Protein AF-A0A0G1CP07-F1 (afdb_monomer)

Organism: NCBI:txid1618446

Foldseek 3Di:
DDACVNDPVSLVVLLVVLLQLQLQLQLQLLVLLVVQFWCQCVVLVSNDSPSVSWFDPVQSVCCVVVVGGHTDHGDTDLVRGPHSVVSVVVSNVRSLVRLVVVLVVVLVVLVVCVVVPPPDPVNCNPVSPPSSVRSNPDPDPPPPDPVVVCVVDPPDPVVVCVVVVNDDDDD

Nearest PDB structures (foldseek):
  2vye-assembly1_A  TM=2.972E-01  e=8.851E+00  Geobacillus kaustophilus HTA426

Radius of gyration: 20.32 Å; Cα contacts (8 Å, |Δi|>4): 171; chains: 1; bounding box: 46×46×55 Å

Secondary structure (DSSP, 8-state):
---GGGSHHHHHHHHHHHHHHHHHHHHHHHHHHHHTT--HHHHTT-SS--GGGTB-HHHHHHHHHHS---B-PPP--GGGSSSHHHHHHHHHHHHHHHHHHHHHHHHHHHHHHGGG--S--HHHHH-HHHHHHHHHH--------HHHHHHHS-SSHHHHHHHTTSS----

Mean predicted aligned error: 12.29 Å

Structure (mmCIF, N/CA/C/O backbone):
data_AF-A0A0G1CP07-F1
#
_entry.id   AF-A0A0G1CP07-F1
#
loop_
_atom_site.group_PDB
_atom_site.id
_atom_site.type_symbol
_atom_site.label_atom_id
_atom_site.label_alt_id
_atom_site.label_comp_id
_atom_site.label_asym_id
_atom_site.label_entity_id
_atom_site.label_seq_id
_atom_site.pdbx_PDB_ins_code
_atom_site.Cartn_x
_atom_site.Cartn_y
_atom_site.Cartn_z
_atom_site.occupancy
_atom_site.B_iso_or_equiv
_atom_site.auth_seq_id
_atom_site.auth_comp_id
_atom_site.auth_asym_id
_atom_site.auth_atom_id
_atom_site.pdbx_PDB_model_num
ATOM 1 N N . MET A 1 1 ? 24.143 5.396 -20.474 1.00 48.06 1 MET A N 1
ATOM 2 C CA . MET A 1 1 ? 23.453 4.609 -19.434 1.00 48.06 1 MET A CA 1
ATOM 3 C C . MET A 1 1 ? 22.025 4.428 -19.915 1.00 48.06 1 MET A C 1
ATOM 5 O O . MET A 1 1 ? 21.414 5.425 -20.282 1.00 48.06 1 MET A O 1
ATOM 9 N N . GLU A 1 2 ? 21.543 3.194 -20.064 1.00 51.75 2 GLU A N 1
ATOM 10 C CA . GLU A 1 2 ? 20.139 2.966 -20.427 1.00 51.75 2 GLU A CA 1
ATOM 11 C C . GLU A 1 2 ? 19.270 3.301 -19.215 1.00 51.75 2 GLU A C 1
ATOM 13 O O . GLU A 1 2 ? 19.392 2.662 -18.177 1.00 51.75 2 GLU A O 1
ATOM 18 N N . ASN A 1 3 ? 18.422 4.322 -19.327 1.00 56.44 3 ASN A N 1
ATOM 19 C CA . ASN A 1 3 ? 17.444 4.622 -18.287 1.00 56.44 3 ASN A CA 1
ATOM 20 C C . ASN A 1 3 ? 16.297 3.609 -18.389 1.00 56.44 3 ASN A C 1
ATOM 22 O O . ASN A 1 3 ? 15.869 3.268 -19.493 1.00 56.44 3 ASN A O 1
ATOM 26 N N . ILE A 1 4 ? 15.750 3.184 -17.248 1.00 57.94 4 ILE A N 1
ATOM 27 C CA . ILE A 1 4 ? 14.625 2.230 -17.137 1.00 57.94 4 ILE A CA 1
ATOM 28 C C . ILE A 1 4 ? 13.434 2.648 -18.029 1.00 57.94 4 ILE A C 1
ATOM 30 O O . ILE A 1 4 ? 12.723 1.803 -18.567 1.00 57.94 4 ILE A O 1
ATOM 34 N N . LEU A 1 5 ? 13.275 3.958 -18.245 1.00 60.31 5 LEU A N 1
ATOM 35 C CA . LEU A 1 5 ? 12.215 4.585 -19.040 1.00 60.31 5 LEU A CA 1
ATOM 36 C C . LEU A 1 5 ? 12.432 4.527 -20.563 1.00 60.31 5 LEU A C 1
ATOM 38 O O . LEU A 1 5 ? 11.486 4.701 -21.321 1.00 60.31 5 LEU A O 1
ATOM 42 N N . ASN A 1 6 ? 13.657 4.274 -21.030 1.00 66.12 6 ASN A N 1
ATOM 43 C CA . ASN A 1 6 ? 13.992 4.318 -22.459 1.00 66.12 6 ASN A CA 1
ATOM 44 C C . ASN A 1 6 ? 13.805 2.967 -23.162 1.00 66.12 6 ASN A C 1
ATOM 46 O O . ASN A 1 6 ? 13.854 2.900 -24.388 1.00 66.12 6 ASN A O 1
ATOM 50 N N . SER A 1 7 ? 13.596 1.889 -22.398 1.00 73.88 7 SER A N 1
ATOM 51 C CA . SER A 1 7 ? 13.335 0.557 -22.946 1.00 73.88 7 SER A CA 1
ATOM 52 C C . SER A 1 7 ? 11.908 0.111 -22.591 1.00 73.88 7 SER A C 1
ATOM 54 O O . SER A 1 7 ? 11.579 0.034 -21.403 1.00 73.88 7 SER A O 1
ATOM 56 N N . PRO A 1 8 ? 11.062 -0.236 -23.582 1.00 79.06 8 PRO A N 1
ATOM 57 C CA . PRO A 1 8 ? 9.696 -0.698 -23.323 1.00 79.06 8 PRO A CA 1
ATOM 58 C C . PRO A 1 8 ? 9.643 -1.909 -22.384 1.00 79.06 8 PRO A C 1
ATOM 60 O O . PRO A 1 8 ? 8.758 -2.016 -21.542 1.00 79.06 8 PRO A O 1
ATOM 63 N N . VAL A 1 9 ? 10.632 -2.802 -22.487 1.00 78.06 9 VAL A N 1
ATOM 64 C CA . VAL A 1 9 ? 10.727 -4.003 -21.651 1.00 78.06 9 VAL A CA 1
ATOM 65 C C . VAL A 1 9 ? 10.977 -3.642 -20.184 1.00 78.06 9 VAL A C 1
ATOM 67 O O . VAL A 1 9 ? 10.244 -4.115 -19.321 1.00 78.06 9 VAL A O 1
ATOM 70 N N . SER A 1 10 ? 11.954 -2.780 -19.876 1.00 73.06 10 SER A N 1
ATOM 71 C CA . SER A 1 10 ? 12.228 -2.402 -18.477 1.00 73.06 10 SER A CA 1
ATOM 72 C C . SER A 1 10 ? 11.085 -1.594 -17.866 1.00 73.06 10 SER A C 1
ATOM 74 O O . SER A 1 10 ? 10.801 -1.753 -16.680 1.00 73.06 10 SER A O 1
ATOM 76 N N . PHE A 1 11 ? 10.381 -0.790 -18.670 1.00 77.12 11 PHE A N 1
ATOM 77 C CA . PHE A 1 11 ? 9.183 -0.083 -18.223 1.00 77.12 11 PHE A CA 1
ATOM 78 C C . PHE A 1 11 ? 8.060 -1.045 -17.800 1.00 77.12 11 PHE A C 1
ATOM 80 O O . PHE A 1 11 ? 7.456 -0.851 -16.747 1.00 77.12 11 PHE A O 1
ATOM 87 N N . LEU A 1 12 ? 7.819 -2.128 -18.549 1.00 81.75 12 LEU A N 1
ATOM 88 C CA . LEU A 1 12 ? 6.827 -3.142 -18.163 1.00 81.75 12 LEU A CA 1
ATOM 89 C C . LEU A 1 12 ? 7.169 -3.808 -16.825 1.00 81.75 12 LEU A C 1
ATOM 91 O O . LEU A 1 12 ? 6.295 -3.970 -15.974 1.00 81.75 12 LEU A O 1
ATOM 95 N N . PHE A 1 13 ? 8.439 -4.155 -16.613 1.00 78.81 13 PHE A N 1
ATOM 96 C CA . PHE A 1 13 ? 8.889 -4.707 -15.335 1.00 78.81 13 PHE A CA 1
ATOM 97 C C . PHE A 1 13 ? 8.770 -3.696 -14.187 1.00 78.81 13 PHE A C 1
ATOM 99 O O . PHE A 1 13 ? 8.371 -4.075 -13.088 1.00 78.81 13 PHE A O 1
ATOM 106 N N . TYR A 1 14 ? 9.072 -2.418 -14.436 1.00 76.88 14 TYR A N 1
ATOM 107 C CA . TYR A 1 14 ? 8.884 -1.338 -13.467 1.00 76.88 14 TYR A CA 1
ATOM 108 C C . TYR A 1 14 ? 7.414 -1.213 -13.044 1.00 76.88 14 TYR A C 1
ATOM 110 O O . TYR A 1 14 ? 7.112 -1.237 -11.851 1.00 76.88 14 TYR A O 1
ATOM 118 N N . VAL A 1 15 ? 6.492 -1.153 -14.010 1.00 80.88 15 VAL A N 1
ATOM 119 C CA . VAL A 1 15 ? 5.048 -1.075 -13.743 1.00 80.88 15 VAL A CA 1
ATOM 120 C C . VAL A 1 15 ? 4.569 -2.310 -12.981 1.00 80.88 15 VAL A C 1
ATOM 122 O O . VAL A 1 15 ? 3.852 -2.175 -11.991 1.00 80.88 15 VAL A O 1
ATOM 125 N N . ALA A 1 16 ? 4.995 -3.509 -13.386 1.00 84.00 16 ALA A N 1
ATOM 126 C CA . ALA A 1 16 ? 4.641 -4.745 -12.693 1.00 84.00 16 ALA A CA 1
ATOM 127 C C . ALA A 1 16 ? 5.128 -4.749 -11.233 1.00 84.00 16 ALA A C 1
ATOM 129 O O . ALA A 1 16 ? 4.357 -5.074 -10.329 1.00 84.00 16 ALA A O 1
ATOM 130 N N . ALA A 1 17 ? 6.375 -4.337 -10.986 1.00 82.44 17 ALA A N 1
ATOM 131 C CA . ALA A 1 17 ? 6.929 -4.230 -9.639 1.00 82.44 17 ALA A CA 1
ATOM 132 C C . ALA A 1 17 ? 6.160 -3.211 -8.784 1.00 82.44 17 ALA A C 1
ATOM 134 O O . ALA A 1 17 ? 5.859 -3.481 -7.621 1.00 82.44 17 ALA A O 1
ATOM 135 N N . LEU A 1 18 ? 5.792 -2.069 -9.367 1.00 81.38 18 LEU A N 1
ATOM 136 C CA . LEU A 1 18 ? 5.039 -1.021 -8.685 1.00 81.38 18 LEU A CA 1
ATOM 137 C C . LEU A 1 18 ? 3.617 -1.477 -8.327 1.00 81.38 18 LEU A C 1
ATOM 139 O O . LEU A 1 18 ? 3.168 -1.242 -7.207 1.00 81.38 18 LEU A O 1
ATOM 143 N N . ILE A 1 19 ? 2.932 -2.193 -9.223 1.00 85.56 19 ILE A N 1
ATOM 144 C CA . ILE A 1 19 ? 1.613 -2.783 -8.942 1.00 85.56 19 ILE A CA 1
ATOM 145 C C . ILE A 1 19 ? 1.696 -3.751 -7.757 1.00 85.56 19 ILE A C 1
ATOM 147 O O . ILE A 1 19 ? 0.857 -3.692 -6.856 1.00 85.56 19 ILE A O 1
ATOM 151 N N . VAL A 1 20 ? 2.709 -4.620 -7.730 1.00 88.12 20 VAL A N 1
ATOM 152 C CA . VAL A 1 20 ? 2.920 -5.566 -6.623 1.00 88.12 20 VAL A CA 1
ATOM 153 C C . VAL A 1 20 ? 3.203 -4.824 -5.316 1.00 88.12 20 VAL A C 1
ATOM 155 O O . VAL A 1 20 ? 2.591 -5.143 -4.297 1.00 88.12 20 VAL A O 1
ATOM 158 N N . ALA A 1 21 ? 4.069 -3.808 -5.345 1.00 85.31 21 ALA A N 1
ATOM 159 C CA . ALA A 1 21 ? 4.400 -3.006 -4.171 1.00 85.31 21 ALA A CA 1
ATOM 160 C C . ALA A 1 21 ? 3.166 -2.289 -3.596 1.00 85.31 21 ALA A C 1
ATOM 162 O O . ALA A 1 21 ? 2.895 -2.416 -2.406 1.00 85.31 21 ALA A O 1
ATOM 163 N N . ILE A 1 22 ? 2.366 -1.610 -4.430 1.00 85.44 22 ILE A N 1
ATOM 164 C CA . ILE A 1 22 ? 1.125 -0.948 -3.986 1.00 85.44 22 ILE A CA 1
ATOM 165 C C . ILE A 1 22 ? 0.137 -1.966 -3.412 1.00 85.44 22 ILE A C 1
ATOM 167 O O . ILE A 1 22 ? -0.457 -1.732 -2.363 1.00 85.44 22 ILE A O 1
ATOM 171 N N . THR A 1 23 ? -0.023 -3.111 -4.078 1.00 90.38 23 THR A N 1
ATOM 172 C CA . THR A 1 23 ? -0.950 -4.163 -3.641 1.00 90.38 23 THR A CA 1
ATOM 173 C C . THR A 1 23 ? -0.598 -4.665 -2.249 1.00 90.38 23 THR A C 1
ATOM 175 O O . THR A 1 23 ? -1.473 -4.759 -1.395 1.00 90.38 23 THR A O 1
ATOM 178 N N . ILE A 1 24 ? 0.680 -4.964 -2.006 1.00 91.31 24 ILE A N 1
ATOM 179 C CA . ILE A 1 24 ? 1.150 -5.439 -0.703 1.00 91.31 24 ILE A CA 1
ATOM 180 C C . ILE A 1 24 ? 1.036 -4.329 0.348 1.00 91.31 24 ILE A C 1
ATOM 182 O O . ILE A 1 24 ? 0.573 -4.603 1.451 1.00 91.31 24 ILE A O 1
ATOM 186 N N . HIS A 1 25 ? 1.375 -3.085 0.004 1.00 90.44 25 HIS A N 1
ATOM 187 C CA . HIS A 1 25 ? 1.268 -1.930 0.898 1.00 90.44 25 HIS A CA 1
ATOM 188 C C . HIS A 1 25 ? -0.160 -1.724 1.424 1.00 90.44 25 HIS A C 1
ATOM 190 O O . HIS A 1 25 ? -0.391 -1.716 2.635 1.00 90.44 25 HIS A O 1
ATOM 196 N N . GLU A 1 26 ? -1.132 -1.609 0.517 1.00 90.12 26 GLU A N 1
ATOM 197 C CA . GLU A 1 26 ? -2.538 -1.396 0.873 1.00 90.12 26 GLU A CA 1
ATOM 198 C C . GLU A 1 26 ? -3.138 -2.637 1.544 1.00 90.12 26 GLU A C 1
ATOM 200 O O . GLU A 1 26 ? -3.860 -2.526 2.538 1.00 90.12 26 GLU A O 1
ATOM 205 N N . PHE A 1 27 ? -2.781 -3.841 1.082 1.00 94.06 27 PHE A N 1
ATOM 206 C CA . PHE A 1 27 ? -3.170 -5.077 1.757 1.00 94.06 27 PHE A CA 1
ATOM 207 C C . PHE A 1 27 ? -2.681 -5.108 3.209 1.00 94.06 27 PHE A C 1
ATOM 209 O O . PHE A 1 27 ? -3.435 -5.511 4.091 1.00 94.06 27 PHE A O 1
ATOM 216 N N . SER A 1 28 ? -1.456 -4.659 3.490 1.00 94.19 28 SER A N 1
ATOM 217 C CA . SER A 1 28 ? -0.922 -4.623 4.852 1.00 94.19 28 SER A CA 1
ATOM 218 C C . SER A 1 28 ? -1.656 -3.629 5.748 1.00 94.19 28 SER A C 1
ATOM 220 O O . SER A 1 28 ? -1.932 -3.965 6.898 1.00 94.19 28 SER A O 1
ATOM 222 N N . HIS A 1 29 ? -2.068 -2.467 5.231 1.00 92.38 29 HIS A N 1
ATOM 223 C CA . HIS A 1 29 ? -2.972 -1.571 5.961 1.00 92.38 29 HIS A CA 1
ATOM 224 C C . HIS A 1 29 ? -4.308 -2.251 6.293 1.00 92.38 29 HIS A C 1
ATOM 226 O O . HIS A 1 29 ? -4.732 -2.236 7.451 1.00 92.38 29 HIS A O 1
ATOM 232 N N . ALA A 1 30 ? -4.943 -2.890 5.303 1.00 93.38 30 ALA A N 1
ATOM 233 C CA . ALA A 1 30 ? -6.208 -3.603 5.487 1.00 93.38 30 ALA A CA 1
ATOM 234 C C . ALA A 1 30 ? -6.088 -4.754 6.489 1.00 93.38 30 ALA A C 1
ATOM 236 O O . ALA A 1 30 ? -6.934 -4.895 7.368 1.00 93.38 30 ALA A O 1
ATOM 237 N N . TRP A 1 31 ? -5.026 -5.550 6.377 1.00 95.69 31 TRP A N 1
ATOM 238 C CA . TRP A 1 31 ? -4.756 -6.675 7.260 1.00 95.69 31 TRP A CA 1
ATOM 239 C C . TRP A 1 31 ? -4.506 -6.225 8.697 1.00 95.69 31 TRP A C 1
ATOM 241 O O . TRP A 1 31 ? -5.066 -6.805 9.623 1.00 95.69 31 TRP A O 1
ATOM 251 N N . SER A 1 32 ? -3.719 -5.165 8.906 1.00 95.25 32 SER A N 1
ATOM 252 C CA . SER A 1 32 ? -3.470 -4.644 10.250 1.00 95.25 32 SER A CA 1
ATOM 253 C C . SER A 1 32 ? -4.721 -4.051 10.892 1.00 95.25 32 SER A C 1
ATOM 255 O O . SER A 1 32 ? -4.969 -4.330 12.061 1.00 95.25 32 SER A O 1
ATOM 257 N N . ALA A 1 33 ? -5.527 -3.282 10.155 1.00 93.31 33 ALA A N 1
ATOM 258 C CA . ALA A 1 33 ? -6.779 -2.729 10.677 1.00 93.31 33 ALA A CA 1
ATOM 259 C C . ALA A 1 33 ? -7.765 -3.838 11.080 1.00 93.31 33 ALA A C 1
ATOM 261 O O . ALA A 1 33 ? -8.302 -3.825 12.189 1.00 93.31 33 ALA A O 1
ATOM 262 N N . ASP A 1 34 ? -7.902 -4.851 10.227 1.00 95.38 34 ASP A N 1
ATOM 263 C CA . ASP A 1 34 ? -8.734 -6.023 10.478 1.00 95.38 34 ASP A CA 1
ATOM 264 C C . ASP A 1 34 ? -8.255 -6.849 11.683 1.00 95.38 34 ASP A C 1
ATOM 266 O O . ASP A 1 34 ? -9.055 -7.256 12.527 1.00 95.38 34 ASP A O 1
ATOM 270 N N . HIS A 1 35 ? -6.941 -7.029 11.827 1.00 95.25 35 HIS A N 1
ATOM 271 C CA . HIS A 1 35 ? -6.352 -7.739 12.963 1.00 95.25 35 HIS A CA 1
ATOM 272 C C . HIS A 1 35 ? -6.463 -6.961 14.286 1.00 95.25 35 HIS A C 1
ATOM 274 O O . HIS A 1 35 ? -6.546 -7.563 15.357 1.00 95.25 35 HIS A O 1
ATOM 280 N N . LEU A 1 36 ? -6.482 -5.626 14.229 1.00 93.25 36 LEU A N 1
ATOM 281 C CA . LEU A 1 36 ? -6.645 -4.748 15.394 1.00 93.25 36 LEU A CA 1
ATOM 282 C C . LEU A 1 36 ? -8.113 -4.563 15.814 1.00 93.25 36 LEU A C 1
ATOM 284 O O . LEU A 1 36 ? -8.374 -3.946 16.850 1.00 93.25 36 LEU A O 1
ATOM 288 N N . GLY A 1 37 ? -9.051 -5.155 15.067 1.00 91.94 37 GLY A N 1
ATOM 289 C CA . GLY A 1 37 ? -10.459 -5.276 15.445 1.00 91.94 37 GLY A CA 1
ATOM 290 C C . GLY A 1 37 ? -11.439 -4.513 14.559 1.00 91.94 37 GLY A C 1
ATOM 291 O O . GLY A 1 37 ? -12.636 -4.591 14.821 1.00 91.94 37 GLY A O 1
ATOM 292 N N . ASP A 1 38 ? -10.979 -3.813 13.518 1.00 93.81 38 ASP A N 1
ATOM 293 C CA . ASP A 1 38 ? -11.870 -3.108 12.598 1.00 93.81 38 ASP A CA 1
ATOM 294 C C . ASP A 1 38 ? -12.242 -3.967 11.375 1.00 93.81 38 ASP A C 1
ATOM 296 O O . ASP A 1 38 ? -11.418 -4.148 10.480 1.00 93.81 38 ASP A O 1
ATOM 300 N N . PRO A 1 39 ? -13.491 -4.456 11.257 1.00 93.69 39 PRO A N 1
ATOM 301 C CA . PRO A 1 39 ? -13.906 -5.276 10.121 1.00 93.69 39 PRO A CA 1
ATOM 302 C C . PRO A 1 39 ? -14.091 -4.474 8.820 1.00 93.69 39 PRO A C 1
ATOM 304 O O . PRO A 1 39 ? -14.333 -5.079 7.772 1.00 93.69 39 PRO A O 1
ATOM 307 N N . THR A 1 40 ? -14.002 -3.137 8.845 1.00 91.88 40 THR A N 1
ATOM 308 C CA . THR A 1 40 ? -14.299 -2.268 7.690 1.00 91.88 40 THR A CA 1
ATOM 309 C C . THR A 1 40 ? -13.532 -2.655 6.416 1.00 91.88 40 THR A C 1
ATOM 311 O O . THR A 1 40 ? -14.186 -2.863 5.388 1.00 91.88 40 THR A O 1
ATOM 314 N N . PRO A 1 41 ? -12.196 -2.852 6.425 1.00 91.88 41 PRO A N 1
ATOM 315 C CA . PRO A 1 41 ? -11.459 -3.240 5.220 1.00 91.88 41 PRO A CA 1
ATOM 316 C C . PRO A 1 41 ? -11.898 -4.597 4.662 1.00 91.88 41 PRO A C 1
ATOM 318 O O . PRO A 1 41 ? -11.953 -4.785 3.443 1.00 91.88 41 PRO A O 1
ATOM 321 N N . ARG A 1 42 ? -12.248 -5.546 5.539 1.00 92.44 42 ARG A N 1
ATOM 322 C CA . ARG A 1 42 ? -12.744 -6.872 5.149 1.00 92.44 42 ARG A CA 1
ATOM 323 C C . ARG A 1 42 ? -14.106 -6.772 4.471 1.00 92.44 42 ARG A C 1
ATOM 325 O O . ARG A 1 42 ? -14.294 -7.358 3.409 1.00 92.44 42 ARG A O 1
ATOM 332 N N . LEU A 1 43 ? -15.023 -5.991 5.043 1.00 92.00 43 LEU A N 1
ATOM 333 C CA . LEU A 1 43 ? -16.355 -5.744 4.479 1.00 92.00 43 LEU A CA 1
ATOM 334 C C . LEU A 1 43 ? -16.288 -5.002 3.136 1.00 92.00 43 LEU A C 1
ATOM 336 O O . LEU A 1 43 ? -17.104 -5.246 2.253 1.00 92.00 43 LEU A O 1
ATOM 340 N N . GLN A 1 44 ? -15.283 -4.145 2.949 1.00 90.88 44 GLN A N 1
ATOM 341 C CA . GLN A 1 44 ? -15.002 -3.476 1.676 1.00 90.88 44 GLN A CA 1
ATOM 342 C C . GLN A 1 44 ? -14.301 -4.378 0.641 1.00 90.88 44 GLN A C 1
ATOM 344 O O . GLN A 1 44 ? -13.973 -3.906 -0.450 1.00 90.88 44 GLN A O 1
ATOM 349 N N . GLY A 1 45 ? -14.024 -5.647 0.968 1.00 91.88 45 GLY A N 1
ATOM 350 C CA . GLY A 1 45 ? -13.323 -6.578 0.083 1.00 91.88 45 GLY A CA 1
ATOM 351 C C . GLY A 1 45 ? -11.847 -6.233 -0.145 1.00 91.88 45 GLY A C 1
ATOM 352 O O . GLY A 1 45 ? -11.270 -6.657 -1.142 1.00 91.88 45 GLY A O 1
ATOM 353 N N . ARG A 1 46 ? -11.223 -5.457 0.755 1.00 90.38 46 ARG A N 1
ATOM 354 C CA . ARG A 1 46 ? -9.811 -5.037 0.652 1.00 90.38 46 ARG A CA 1
ATOM 355 C C . ARG A 1 46 ? -8.826 -6.052 1.223 1.00 90.38 46 ARG A C 1
ATOM 357 O O . ARG A 1 46 ? -7.629 -5.937 0.991 1.00 90.38 46 ARG A O 1
ATOM 364 N N . LEU A 1 47 ? -9.310 -7.080 1.915 1.00 92.62 47 LEU A N 1
ATOM 365 C CA . LEU A 1 47 ? -8.484 -8.171 2.439 1.00 92.62 47 LEU A CA 1
ATOM 366 C C . LEU A 1 47 ? -8.143 -9.201 1.339 1.00 92.62 47 LEU A C 1
ATOM 368 O O . LEU A 1 47 ? -8.491 -10.375 1.424 1.00 92.62 47 LEU A O 1
ATOM 372 N N . THR A 1 48 ? -7.513 -8.748 0.256 1.00 93.31 48 THR A N 1
ATOM 373 C CA . THR A 1 48 ? -7.193 -9.561 -0.927 1.00 93.31 48 THR A CA 1
ATOM 374 C C . THR A 1 48 ? -5.846 -9.159 -1.516 1.00 93.31 48 THR A C 1
ATOM 376 O O . THR A 1 48 ? -5.44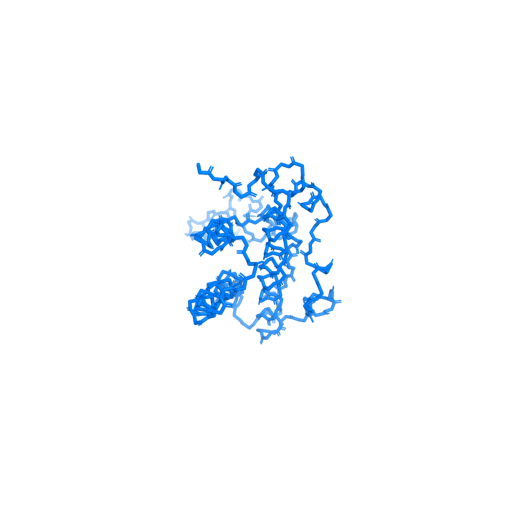2 -8.012 -1.387 1.00 93.31 48 THR A O 1
ATOM 379 N N . LEU A 1 49 ? -5.160 -10.077 -2.196 1.00 91.69 49 LEU A N 1
ATOM 380 C CA . LEU A 1 49 ? -3.953 -9.776 -2.979 1.00 91.69 49 LEU A CA 1
ATOM 381 C C . LEU A 1 49 ? -4.272 -9.499 -4.458 1.00 91.69 49 LEU A C 1
ATOM 383 O O . LEU A 1 49 ? -3.377 -9.482 -5.298 1.00 91.69 49 LEU A O 1
ATOM 387 N N . ASN A 1 50 ? -5.549 -9.293 -4.795 1.00 92.56 50 ASN A N 1
ATOM 388 C CA . ASN A 1 50 ? -5.942 -8.849 -6.126 1.00 92.56 50 ASN A CA 1
ATOM 389 C C . ASN A 1 50 ? -5.552 -7.367 -6.322 1.00 92.56 50 ASN A C 1
ATOM 391 O O . ASN A 1 50 ? -6.157 -6.512 -5.671 1.00 92.56 50 ASN A O 1
ATOM 395 N N . PRO A 1 51 ? -4.619 -7.028 -7.236 1.00 87.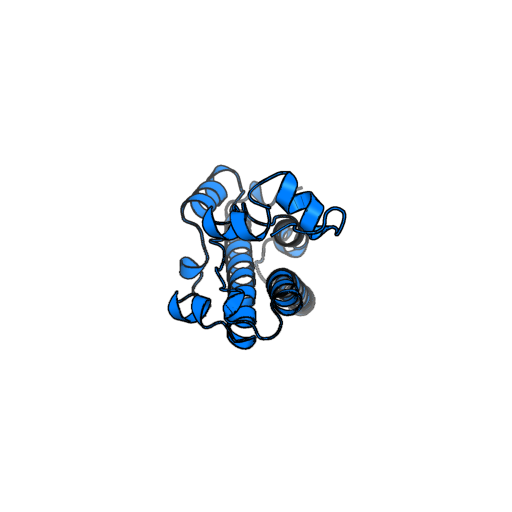06 51 PRO A N 1
ATOM 396 C CA . PRO A 1 51 ? -4.172 -5.649 -7.445 1.00 87.06 51 PRO A CA 1
ATOM 397 C C . PRO A 1 51 ? -5.311 -4.706 -7.841 1.00 87.06 51 PRO A C 1
ATOM 399 O O . PRO A 1 51 ? -5.326 -3.544 -7.444 1.00 87.06 51 PRO A O 1
ATOM 402 N N . LEU A 1 52 ? -6.325 -5.205 -8.553 1.00 89.25 52 LEU A N 1
ATOM 403 C CA . LEU A 1 52 ? -7.479 -4.402 -8.969 1.00 89.25 52 LEU A CA 1
ATOM 404 C C . LEU A 1 52 ? -8.298 -3.874 -7.784 1.00 89.25 52 LEU A C 1
ATOM 406 O O . LEU A 1 52 ? -8.995 -2.872 -7.918 1.00 89.25 52 LEU A O 1
ATOM 410 N N . ALA A 1 53 ? -8.217 -4.528 -6.623 1.00 86.31 53 ALA A N 1
ATOM 411 C CA . ALA A 1 53 ? -8.878 -4.062 -5.411 1.00 86.31 53 ALA A CA 1
ATOM 412 C C . ALA A 1 53 ? -8.138 -2.893 -4.745 1.00 86.31 53 ALA A C 1
ATOM 414 O O . ALA A 1 53 ? -8.730 -2.218 -3.905 1.00 86.31 53 ALA A O 1
ATOM 415 N N . HIS A 1 54 ? -6.875 -2.648 -5.104 1.00 86.25 54 HIS A N 1
ATOM 416 C CA . HIS A 1 54 ? -5.981 -1.690 -4.442 1.00 86.25 54 HIS A CA 1
ATOM 417 C C . HIS A 1 54 ? -5.511 -0.562 -5.346 1.00 86.25 54 HIS A C 1
ATOM 419 O O . HIS A 1 54 ? -5.017 0.439 -4.848 1.00 86.25 54 HIS A O 1
ATOM 425 N N . LEU A 1 55 ? -5.664 -0.687 -6.659 1.00 85.94 55 LEU A N 1
ATOM 426 C CA . LEU A 1 55 ? -5.290 0.359 -7.604 1.00 85.94 55 LEU A CA 1
ATOM 427 C C . LEU A 1 55 ? -6.410 1.394 -7.767 1.00 85.94 55 LEU A C 1
ATOM 429 O O . LEU A 1 55 ? -7.595 1.060 -7.829 1.00 85.94 55 LEU A O 1
ATOM 433 N N . ASP A 1 56 ? -6.027 2.665 -7.863 1.00 85.12 56 ASP A N 1
ATOM 434 C CA . ASP A 1 56 ? -6.922 3.735 -8.302 1.00 85.12 56 ASP A CA 1
ATOM 435 C C . ASP A 1 56 ? -6.896 3.802 -9.842 1.00 85.12 56 ASP A C 1
ATOM 437 O O . ASP A 1 56 ? -5.803 3.898 -10.412 1.00 85.12 56 ASP A O 1
ATOM 441 N N . PRO A 1 57 ? -8.043 3.762 -10.550 1.00 81.44 57 PRO A N 1
ATOM 442 C CA . PRO A 1 57 ? -8.079 3.916 -12.004 1.00 81.44 57 PRO A CA 1
ATOM 443 C C . PRO A 1 57 ? -7.373 5.184 -12.507 1.00 81.44 57 PRO A C 1
ATOM 445 O O . PRO A 1 57 ? -6.655 5.121 -13.502 1.00 81.44 57 PRO A O 1
ATOM 448 N N . LEU A 1 58 ? -7.515 6.317 -11.808 1.00 80.62 58 LEU A N 1
ATOM 449 C CA . LEU A 1 58 ? -6.845 7.568 -12.183 1.00 80.62 58 LEU A CA 1
ATOM 450 C C . LEU A 1 58 ? -5.340 7.491 -11.932 1.00 80.62 58 LEU A C 1
ATOM 452 O O . LEU A 1 58 ? -4.553 7.852 -12.806 1.00 80.62 58 LEU A O 1
ATOM 456 N N . GLY A 1 59 ? -4.942 6.964 -10.772 1.00 77.00 59 GLY A N 1
ATOM 457 C CA . GLY A 1 59 ? -3.534 6.734 -10.446 1.00 77.00 59 GLY A CA 1
ATOM 458 C C . GLY A 1 59 ? -2.866 5.778 -11.439 1.00 77.00 59 GLY A C 1
ATOM 459 O O . GLY A 1 59 ? -1.730 5.994 -11.844 1.00 77.00 59 GLY A O 1
ATOM 460 N N . THR A 1 60 ? -3.597 4.764 -11.901 1.00 81.31 60 THR A N 1
ATOM 461 C CA . THR A 1 60 ? -3.119 3.799 -12.898 1.00 81.31 60 THR A CA 1
ATOM 462 C C . THR A 1 60 ? -2.953 4.449 -14.269 1.00 81.31 60 THR A C 1
ATOM 464 O O . THR A 1 60 ? -1.938 4.232 -14.917 1.00 81.31 60 THR A O 1
ATOM 467 N N . ILE A 1 61 ? -3.896 5.286 -14.714 1.00 84.12 61 ILE A N 1
ATOM 468 C CA . ILE A 1 61 ? -3.763 6.024 -15.983 1.00 84.12 61 ILE A CA 1
ATOM 469 C C . ILE A 1 61 ? -2.546 6.956 -15.939 1.00 84.12 61 ILE A C 1
ATOM 471 O O . ILE A 1 61 ? -1.738 6.974 -16.869 1.00 84.12 61 ILE A O 1
ATOM 475 N N . LEU A 1 62 ? -2.382 7.703 -14.846 1.00 79.12 62 LEU A N 1
ATOM 476 C CA . LEU A 1 62 ? -1.245 8.606 -14.674 1.00 79.12 62 LEU A CA 1
ATOM 477 C C . LEU A 1 62 ? 0.086 7.850 -14.602 1.00 79.12 62 LEU A C 1
ATOM 479 O O . LEU A 1 62 ? 1.091 8.351 -15.107 1.00 79.12 62 LEU A O 1
ATOM 483 N N . LEU A 1 63 ? 0.094 6.616 -14.091 1.00 76.19 63 LEU A N 1
ATOM 484 C CA . LEU A 1 63 ? 1.294 5.785 -14.076 1.00 76.19 63 LEU A CA 1
ATOM 485 C C . LEU A 1 63 ? 1.833 5.550 -15.492 1.00 76.19 63 LEU A C 1
ATOM 487 O O . LEU A 1 63 ? 3.042 5.587 -15.695 1.00 76.19 63 LEU A O 1
ATOM 491 N N . PHE A 1 64 ? 0.955 5.363 -16.478 1.00 77.56 64 PHE A N 1
ATOM 492 C CA . PHE A 1 64 ? 1.364 5.162 -17.870 1.00 77.56 64 PHE A CA 1
ATOM 493 C C . PHE A 1 64 ? 1.704 6.460 -18.606 1.00 77.56 64 PHE A C 1
ATOM 495 O O . PHE A 1 64 ? 2.535 6.440 -19.509 1.00 77.56 64 PHE A O 1
ATOM 502 N N . LEU A 1 65 ? 1.076 7.582 -18.246 1.00 78.94 65 LEU A N 1
ATOM 503 C CA . LEU A 1 65 ? 1.261 8.855 -18.955 1.00 78.94 65 LEU A CA 1
ATOM 504 C C . LEU A 1 65 ? 2.443 9.669 -18.430 1.00 78.94 65 LEU A C 1
ATOM 506 O O . LEU A 1 65 ? 3.194 10.259 -19.202 1.00 78.94 65 LEU A O 1
ATOM 510 N N . VAL A 1 66 ? 2.585 9.731 -17.109 1.00 78.38 66 VAL A N 1
ATOM 511 C CA . VAL A 1 66 ? 3.553 10.596 -16.423 1.00 78.38 66 VAL A CA 1
ATOM 512 C C . VAL A 1 66 ? 4.494 9.811 -15.514 1.00 78.38 66 VAL A C 1
ATOM 514 O O . VAL A 1 66 ? 5.273 10.418 -14.787 1.00 78.38 66 VAL A O 1
ATOM 517 N N . HIS A 1 67 ? 4.463 8.474 -15.578 1.00 70.81 67 HIS A N 1
ATOM 518 C CA . HIS A 1 67 ? 5.310 7.592 -14.767 1.00 70.81 67 HIS A CA 1
ATOM 519 C C . HIS A 1 67 ? 5.064 7.758 -13.257 1.00 70.81 67 HIS A C 1
ATOM 521 O O . HIS A 1 67 ? 5.954 7.527 -12.442 1.00 70.81 67 HIS A O 1
ATOM 527 N N . PHE A 1 68 ? 3.846 8.167 -12.883 1.00 68.81 68 PHE A N 1
ATOM 528 C CA . PHE A 1 68 ? 3.445 8.463 -11.507 1.00 68.81 68 PHE A CA 1
ATOM 529 C C . PHE A 1 68 ? 2.050 7.903 -11.224 1.00 68.81 68 PHE A C 1
ATOM 531 O O . PHE A 1 68 ? 1.102 8.256 -11.917 1.00 68.81 68 PHE A O 1
ATOM 538 N N . GLY A 1 69 ? 1.895 7.083 -10.183 1.00 69.69 69 GLY A N 1
ATOM 539 C CA . GLY A 1 6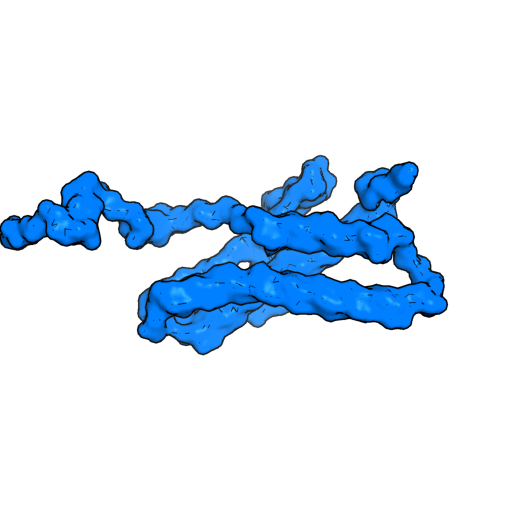9 ? 0.602 6.506 -9.805 1.00 69.69 69 GLY A CA 1
ATOM 540 C C . GLY A 1 69 ? 0.467 6.268 -8.304 1.00 69.69 69 GLY A C 1
ATOM 541 O O . GLY A 1 69 ? 1.457 6.279 -7.575 1.00 69.69 69 GLY A O 1
ATOM 542 N N . TRP A 1 70 ? -0.766 6.058 -7.842 1.00 74.25 70 TRP A N 1
ATOM 543 C CA . TRP A 1 70 ? -1.093 5.789 -6.437 1.00 74.25 70 TRP A CA 1
ATOM 544 C C . TRP A 1 70 ? -2.145 4.682 -6.296 1.00 74.25 70 TRP A C 1
ATOM 546 O O . TRP A 1 70 ? -2.905 4.396 -7.226 1.00 74.25 70 TRP A O 1
ATOM 556 N N . GLY A 1 71 ? -2.176 4.062 -5.116 1.00 80.69 71 GLY A N 1
ATOM 557 C CA . GLY A 1 71 ? -3.202 3.100 -4.720 1.00 80.69 71 GLY A CA 1
ATOM 558 C C . GLY A 1 71 ? -4.468 3.774 -4.191 1.00 80.69 71 GLY A C 1
ATOM 559 O O . GLY A 1 71 ? -4.464 4.935 -3.784 1.00 80.69 71 GLY A O 1
ATOM 560 N N . LYS A 1 72 ? -5.571 3.031 -4.189 1.00 82.69 72 LYS A N 1
ATOM 561 C CA . LYS A 1 72 ? -6.843 3.419 -3.590 1.00 82.69 72 LYS A CA 1
ATOM 562 C C . LYS A 1 72 ? -6.786 3.144 -2.080 1.00 82.69 72 LYS A C 1
ATOM 564 O O . LYS A 1 72 ? -6.918 1.971 -1.711 1.00 82.69 72 LYS A O 1
ATOM 569 N N . PRO A 1 73 ? -6.708 4.183 -1.229 1.00 82.00 73 PRO A N 1
ATOM 570 C CA . PRO A 1 73 ? -6.413 4.028 0.190 1.00 82.00 73 PRO A CA 1
ATOM 571 C C . PRO A 1 73 ? -7.449 3.162 0.905 1.00 82.00 73 PRO A C 1
ATOM 573 O O . PRO A 1 73 ? -8.656 3.212 0.611 1.00 82.00 73 PRO A O 1
ATOM 576 N N . VAL A 1 74 ? -6.969 2.376 1.865 1.00 84.88 74 VAL A N 1
ATOM 577 C CA . VAL A 1 74 ? -7.816 1.595 2.767 1.00 84.88 74 VAL A CA 1
ATOM 578 C C . VAL A 1 74 ? -8.466 2.500 3.809 1.00 84.88 74 VAL A C 1
ATOM 580 O O . VAL A 1 74 ? -7.813 3.313 4.460 1.00 84.88 74 VAL A O 1
ATOM 583 N N . GLN A 1 75 ? -9.774 2.336 3.987 1.00 87.69 75 GLN A N 1
ATOM 584 C CA . GLN A 1 75 ? -10.521 3.009 5.042 1.00 87.69 75 GLN A CA 1
ATOM 585 C C . GLN A 1 75 ? -10.629 2.098 6.261 1.00 87.69 75 GLN A C 1
ATOM 587 O O . GLN A 1 75 ? -10.884 0.903 6.116 1.00 87.69 75 GLN A O 1
ATOM 592 N N . PHE A 1 76 ? -10.480 2.683 7.446 1.00 88.75 76 PHE A N 1
ATOM 593 C CA . PHE A 1 76 ? -10.717 2.012 8.716 1.00 88.75 76 PHE A CA 1
ATOM 594 C C . PHE A 1 76 ? -11.541 2.916 9.638 1.00 88.75 76 PHE A C 1
ATOM 596 O O . PHE A 1 76 ? -11.497 4.144 9.508 1.00 88.75 76 PHE A O 1
ATOM 603 N N . ASP A 1 77 ? -12.286 2.314 10.558 1.00 88.56 77 ASP A N 1
ATOM 604 C CA . ASP A 1 77 ? -13.055 3.014 11.581 1.00 88.56 77 ASP A CA 1
ATOM 605 C C . ASP A 1 77 ? -12.307 2.992 12.930 1.00 88.56 77 ASP A C 1
ATOM 607 O O . ASP A 1 77 ? -12.195 1.936 13.564 1.00 88.56 77 ASP A O 1
ATOM 611 N N . PRO A 1 78 ? -11.813 4.149 13.421 1.00 85.62 78 PRO A N 1
ATOM 612 C CA . PRO A 1 78 ? -11.144 4.234 14.713 1.00 85.62 78 PRO A CA 1
ATOM 613 C C . PRO A 1 78 ? -12.008 3.796 15.902 1.00 85.62 78 PRO A C 1
ATOM 615 O O . PRO A 1 78 ? -11.446 3.443 16.935 1.00 85.62 78 PRO A O 1
ATOM 618 N N . PHE A 1 79 ? -13.342 3.826 15.792 1.00 89.44 79 PHE A N 1
ATOM 619 C CA . PHE A 1 79 ? -14.248 3.425 16.873 1.00 89.44 79 PHE A CA 1
ATOM 620 C C . PHE A 1 79 ? -14.296 1.909 17.090 1.00 89.44 79 PHE A C 1
ATOM 622 O O . PHE A 1 79 ? -14.643 1.472 18.186 1.00 89.44 79 PHE A O 1
ATOM 629 N N . ASN A 1 80 ? -13.905 1.116 16.089 1.00 89.31 80 ASN A N 1
ATOM 630 C CA . ASN A 1 80 ? -13.804 -0.339 16.215 1.00 89.31 80 ASN A CA 1
ATOM 631 C C . ASN A 1 80 ? -12.471 -0.787 16.844 1.00 89.31 80 ASN A C 1
ATOM 633 O O . ASN A 1 80 ? -12.323 -1.945 17.234 1.00 89.31 80 ASN A O 1
ATOM 637 N N . LEU A 1 81 ? -11.491 0.117 16.957 1.00 90.06 81 LEU A N 1
ATOM 638 C CA . LEU A 1 81 ? -10.164 -0.188 17.490 1.00 90.06 81 LEU A CA 1
ATOM 639 C C . LEU A 1 81 ? -10.157 -0.181 19.021 1.00 90.06 81 LEU A C 1
ATOM 641 O O . LEU A 1 81 ? -10.750 0.684 19.667 1.00 90.06 81 LEU A O 1
ATOM 645 N N . ARG A 1 82 ? -9.395 -1.104 19.618 1.00 88.12 82 ARG A N 1
ATOM 646 C CA . ARG A 1 82 ? -9.234 -1.186 21.081 1.00 88.12 82 ARG A CA 1
ATOM 647 C C . ARG A 1 82 ? -8.516 0.034 21.655 1.00 88.12 82 ARG A C 1
ATOM 649 O O . ARG A 1 82 ? -8.906 0.538 22.702 1.00 88.12 82 ARG A O 1
ATOM 656 N N . ASN A 1 83 ? -7.454 0.491 20.990 1.00 91.50 83 ASN A N 1
ATOM 657 C CA . ASN A 1 83 ? -6.664 1.655 21.383 1.00 91.50 83 ASN A CA 1
ATOM 658 C C . ASN A 1 83 ? -6.477 2.593 20.178 1.00 91.50 83 ASN A C 1
ATOM 660 O O . ASN A 1 83 ? -5.409 2.579 19.561 1.00 91.50 83 ASN A O 1
ATOM 664 N N . PRO A 1 84 ? -7.452 3.469 19.865 1.00 88.00 84 PRO A N 1
ATOM 665 C CA . PRO A 1 84 ? -7.517 4.176 18.582 1.00 88.00 84 PRO A CA 1
ATOM 666 C C . PRO A 1 84 ? -6.242 4.933 18.186 1.00 88.00 84 PRO A C 1
ATOM 668 O O . PRO A 1 84 ? -5.863 4.933 17.022 1.00 88.00 84 PRO A O 1
ATOM 671 N N . ARG A 1 85 ? -5.532 5.548 19.143 1.00 85.81 85 ARG A N 1
ATOM 672 C CA . ARG A 1 85 ? -4.284 6.286 18.859 1.00 85.81 85 ARG A CA 1
ATOM 673 C C . ARG A 1 85 ? -3.112 5.372 18.506 1.00 85.81 85 ARG A C 1
ATOM 675 O O . ARG A 1 85 ? -2.388 5.644 17.555 1.00 85.81 85 ARG A O 1
ATOM 682 N N . ARG A 1 86 ? -2.906 4.314 19.296 1.00 90.62 86 ARG A N 1
ATOM 683 C CA . ARG A 1 86 ? -1.814 3.352 19.093 1.00 90.62 86 ARG A CA 1
ATOM 684 C C . ARG A 1 86 ? -2.074 2.524 17.845 1.00 90.62 86 ARG A C 1
ATOM 686 O O . ARG A 1 86 ? -1.182 2.346 17.027 1.00 90.62 86 ARG A O 1
ATOM 693 N N . ASP A 1 87 ? -3.298 2.044 17.712 1.00 90.75 87 ASP A N 1
ATOM 694 C CA . ASP A 1 87 ? -3.682 1.119 16.661 1.00 90.75 87 ASP A CA 1
ATOM 695 C C . ASP A 1 87 ? -3.699 1.838 15.305 1.00 90.75 87 ASP A C 1
ATOM 697 O O . ASP A 1 87 ? -3.152 1.307 14.347 1.00 90.75 87 ASP A O 1
ATOM 701 N N . ALA A 1 88 ? -4.151 3.098 15.232 1.00 87.44 88 ALA A N 1
ATOM 702 C CA . ALA A 1 88 ? -4.007 3.908 14.018 1.00 87.44 88 ALA A CA 1
ATOM 703 C C . ALA A 1 88 ? -2.538 4.119 13.605 1.00 87.44 88 ALA A C 1
ATOM 705 O O . ALA A 1 88 ? -2.231 4.081 12.416 1.00 87.44 88 ALA A O 1
ATOM 706 N N . ALA A 1 89 ? -1.623 4.309 14.565 1.00 87.62 89 ALA A N 1
ATOM 707 C CA . ALA A 1 89 ? -0.192 4.433 14.274 1.00 87.62 89 ALA A CA 1
ATOM 708 C C . ALA A 1 89 ? 0.429 3.107 13.795 1.00 87.62 89 ALA A C 1
ATOM 710 O O . ALA A 1 89 ? 1.296 3.104 12.926 1.00 87.62 89 ALA A O 1
ATOM 711 N N . LEU A 1 90 ? -0.022 1.969 14.333 1.00 89.31 90 LEU A N 1
ATOM 712 C CA . LEU A 1 90 ? 0.395 0.650 13.850 1.00 89.31 90 LEU A CA 1
ATOM 713 C C . LEU A 1 90 ? -0.128 0.385 12.437 1.00 89.31 90 LEU A C 1
ATOM 715 O O . LEU A 1 90 ? 0.630 -0.077 11.587 1.00 89.31 90 LEU A O 1
ATOM 719 N N . ILE A 1 91 ? -1.394 0.725 12.174 1.00 88.69 91 ILE A N 1
ATOM 720 C CA . 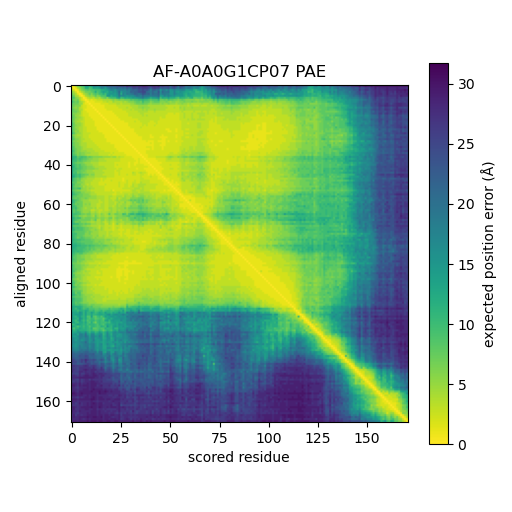ILE A 1 91 ? -2.001 0.611 10.846 1.00 88.69 91 ILE A CA 1
ATOM 721 C C . ILE A 1 91 ? -1.217 1.466 9.857 1.00 88.69 91 ILE A C 1
ATOM 723 O O . ILE A 1 91 ? -0.822 0.940 8.827 1.00 88.69 91 ILE A O 1
ATOM 727 N N . SER A 1 92 ? -0.920 2.734 10.160 1.00 85.75 92 SER A N 1
ATOM 728 C CA . SER A 1 92 ? -0.180 3.608 9.236 1.00 85.75 92 SER A CA 1
ATOM 729 C C . SER A 1 92 ? 1.262 3.157 8.974 1.00 85.75 92 SER A C 1
ATOM 731 O O . SER A 1 92 ? 1.799 3.439 7.906 1.00 85.75 92 SER A O 1
ATOM 733 N N . LEU A 1 93 ? 1.888 2.432 9.906 1.00 88.81 93 LEU A N 1
ATOM 734 C CA . LEU A 1 93 ? 3.227 1.869 9.719 1.00 88.81 93 LEU A CA 1
ATOM 735 C C . LEU A 1 93 ? 3.219 0.547 8.934 1.00 88.81 93 LEU A C 1
ATOM 737 O O . LEU A 1 93 ? 4.235 0.189 8.339 1.00 88.81 93 LEU A O 1
ATOM 741 N N . ALA A 1 94 ? 2.092 -0.171 8.907 1.00 91.12 94 ALA A N 1
ATOM 742 C CA . ALA A 1 94 ? 1.995 -1.503 8.313 1.00 91.12 94 ALA A CA 1
ATOM 743 C C . ALA A 1 94 ? 2.384 -1.534 6.826 1.00 91.12 94 ALA A C 1
ATOM 745 O O . ALA A 1 94 ? 3.193 -2.370 6.428 1.00 91.12 94 ALA A O 1
ATOM 746 N N . GLY A 1 95 ? 1.864 -0.604 6.019 1.00 88.38 95 GLY A N 1
ATOM 747 C CA . GLY A 1 95 ? 2.197 -0.486 4.594 1.00 88.38 95 GLY A CA 1
ATOM 748 C C . GLY A 1 95 ? 3.692 -0.232 4.346 1.00 88.38 95 GLY A C 1
ATOM 749 O O . GLY A 1 95 ? 4.341 -1.032 3.664 1.00 88.38 95 GLY A O 1
ATOM 750 N N . PRO A 1 96 ? 4.291 0.830 4.925 1.00 86.38 96 PRO A N 1
ATOM 751 C CA . PRO A 1 96 ? 5.727 1.090 4.808 1.00 86.38 96 PRO A CA 1
ATOM 752 C C . PRO A 1 96 ? 6.607 -0.076 5.280 1.00 86.38 96 PRO A C 1
ATOM 754 O O . PRO A 1 96 ? 7.581 -0.425 4.609 1.00 86.38 96 PRO A O 1
ATOM 757 N N . ALA A 1 97 ? 6.253 -0.717 6.398 1.00 89.00 97 ALA A N 1
ATOM 758 C CA . ALA A 1 97 ? 6.985 -1.869 6.919 1.00 89.00 97 ALA A CA 1
ATOM 759 C C . ALA A 1 97 ? 6.918 -3.076 5.968 1.00 89.00 97 ALA A C 1
ATOM 761 O O . ALA A 1 97 ? 7.934 -3.735 5.739 1.00 89.00 97 ALA A O 1
ATOM 762 N N . ALA A 1 98 ? 5.753 -3.343 5.373 1.00 89.88 98 ALA A N 1
ATOM 763 C CA . ALA A 1 98 ? 5.580 -4.424 4.408 1.00 89.88 98 ALA A CA 1
ATOM 764 C C . ALA A 1 98 ? 6.386 -4.195 3.128 1.00 89.88 98 ALA A C 1
ATOM 766 O O . ALA A 1 98 ? 7.028 -5.122 2.636 1.00 89.88 98 ALA A O 1
ATOM 767 N N . ASN A 1 99 ? 6.437 -2.956 2.635 1.00 87.50 99 ASN A N 1
ATOM 768 C CA . ASN A 1 99 ? 7.297 -2.615 1.505 1.00 87.50 99 ASN A CA 1
ATOM 769 C C . ASN A 1 99 ? 8.772 -2.827 1.841 1.00 87.50 99 ASN A C 1
ATOM 771 O O . ASN A 1 99 ? 9.495 -3.412 1.037 1.00 87.50 99 ASN A O 1
ATOM 775 N N . LEU A 1 100 ? 9.226 -2.399 3.024 1.00 84.81 100 LEU A N 1
ATOM 776 C CA . LEU A 1 100 ? 10.608 -2.612 3.460 1.00 84.81 100 LEU A CA 1
ATOM 777 C C . LEU A 1 100 ? 10.969 -4.095 3.546 1.00 84.81 100 LEU A C 1
ATOM 779 O O . LEU A 1 100 ? 12.048 -4.496 3.099 1.00 84.81 100 LEU A O 1
ATOM 783 N N . LEU A 1 101 ? 10.054 -4.918 4.054 1.00 88.50 101 LEU A N 1
ATOM 784 C CA . LEU A 1 101 ? 10.227 -6.363 4.070 1.00 88.50 101 LEU A CA 1
ATOM 785 C C . LEU A 1 101 ? 10.289 -6.930 2.646 1.00 88.50 101 LEU A C 1
ATOM 787 O O . LEU A 1 101 ? 11.214 -7.676 2.329 1.00 88.50 101 LEU A O 1
ATOM 791 N N . LEU A 1 102 ? 9.355 -6.537 1.776 1.00 86.19 102 LEU A N 1
ATOM 792 C CA . LEU A 1 102 ? 9.300 -6.968 0.380 1.00 86.19 102 LEU A CA 1
ATOM 793 C C . LEU A 1 102 ? 10.600 -6.638 -0.358 1.00 86.19 102 LEU A C 1
ATOM 795 O O . LEU A 1 102 ? 11.186 -7.507 -0.997 1.00 86.19 102 LEU A O 1
ATOM 799 N N . ALA A 1 103 ? 11.097 -5.410 -0.225 1.00 78.25 103 ALA A N 1
ATOM 800 C CA . ALA A 1 103 ? 12.334 -4.993 -0.869 1.00 78.25 103 ALA A CA 1
ATOM 801 C C . ALA A 1 103 ? 13.553 -5.746 -0.344 1.00 78.25 103 ALA A C 1
ATOM 803 O O . ALA A 1 103 ? 14.417 -6.135 -1.128 1.00 78.25 103 ALA A O 1
ATOM 804 N N . THR A 1 104 ? 13.601 -5.999 0.964 1.00 81.81 104 THR A N 1
ATOM 805 C CA . THR A 1 104 ? 14.665 -6.803 1.573 1.00 81.81 104 THR A CA 1
ATOM 806 C C . THR A 1 104 ? 14.669 -8.218 0.995 1.00 81.81 104 THR A C 1
ATOM 808 O O . THR A 1 104 ? 15.706 -8.697 0.535 1.00 81.81 104 THR A O 1
ATOM 811 N N . VAL A 1 105 ? 13.501 -8.866 0.946 1.00 85.88 105 VAL A N 1
ATOM 812 C CA . VAL A 1 105 ? 13.341 -10.221 0.399 1.00 85.88 105 VAL A CA 1
ATOM 813 C C . VAL A 1 105 ? 13.704 -10.261 -1.086 1.00 85.88 105 VAL A C 1
ATOM 815 O O . VAL A 1 105 ? 14.482 -11.121 -1.501 1.00 85.88 105 VAL A O 1
ATOM 818 N N . CYS A 1 106 ? 13.207 -9.318 -1.887 1.00 82.25 106 CYS A N 1
ATOM 819 C CA . CYS A 1 106 ? 13.514 -9.252 -3.313 1.00 82.25 106 CYS A CA 1
ATOM 820 C C . CYS A 1 106 ? 14.999 -8.973 -3.581 1.00 82.25 106 CYS A C 1
ATOM 822 O O . CYS A 1 106 ? 15.577 -9.603 -4.461 1.00 82.25 106 CYS A O 1
ATOM 824 N N . SER A 1 107 ? 15.638 -8.090 -2.810 1.00 77.38 107 SER A N 1
ATOM 825 C CA . SER A 1 107 ? 17.072 -7.795 -2.933 1.00 77.38 107 SER A CA 1
ATOM 826 C C . SER A 1 107 ? 17.933 -9.028 -2.639 1.00 77.38 107 SER A C 1
ATOM 828 O O . SER A 1 107 ? 18.827 -9.374 -3.417 1.00 77.38 107 SER A O 1
ATOM 830 N N . ILE A 1 108 ? 17.613 -9.764 -1.568 1.00 81.25 108 ILE A N 1
ATOM 831 C CA . ILE A 1 108 ? 18.287 -11.027 -1.236 1.00 81.25 108 ILE A CA 1
ATOM 832 C C . ILE A 1 108 ? 18.069 -12.062 -2.348 1.00 81.25 108 ILE A C 1
ATOM 834 O O . ILE A 1 108 ? 19.033 -12.675 -2.809 1.00 81.25 108 ILE A O 1
ATOM 838 N N . ALA A 1 109 ? 16.829 -12.227 -2.820 1.00 82.62 109 ALA A N 1
ATOM 839 C CA . ALA A 1 109 ? 16.503 -13.161 -3.894 1.00 82.62 109 ALA A CA 1
ATOM 840 C C . ALA A 1 109 ? 17.267 -12.831 -5.185 1.00 82.62 109 ALA A C 1
ATOM 842 O O . ALA A 1 109 ? 17.901 -13.710 -5.765 1.00 82.62 109 ALA A O 1
ATOM 843 N N . LEU A 1 110 ? 17.289 -11.563 -5.605 1.00 76.69 110 LEU A N 1
ATOM 844 C CA . LEU A 1 110 ? 18.036 -11.119 -6.783 1.00 76.69 110 LEU A CA 1
ATOM 845 C C . LEU A 1 110 ? 19.534 -11.382 -6.645 1.00 76.69 110 LEU A C 1
ATOM 847 O O . LEU A 1 110 ? 20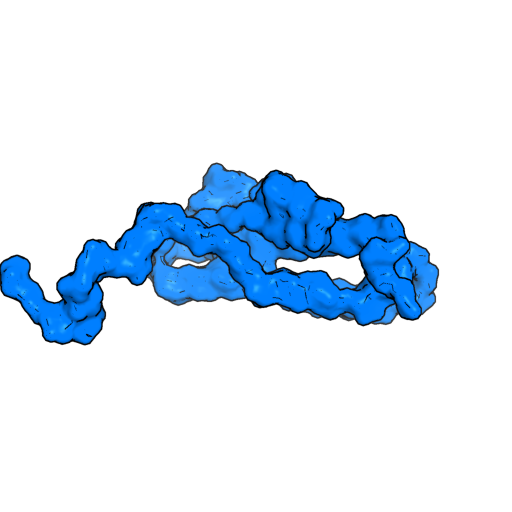.164 -11.814 -7.608 1.00 76.69 110 LEU A O 1
ATOM 851 N N . ARG A 1 111 ? 20.108 -11.178 -5.455 1.00 77.38 111 ARG A N 1
ATOM 852 C CA . ARG A 1 111 ? 21.526 -11.453 -5.205 1.00 77.38 111 ARG A CA 1
ATOM 853 C C . ARG A 1 111 ? 21.852 -12.941 -5.328 1.00 77.38 111 ARG A C 1
ATOM 855 O O . ARG A 1 111 ? 22.846 -13.280 -5.968 1.00 77.38 111 ARG A O 1
ATOM 862 N N . ILE A 1 112 ? 21.010 -13.816 -4.778 1.00 82.06 112 ILE A N 1
ATOM 863 C CA . ILE A 1 112 ? 21.187 -15.277 -4.847 1.00 82.06 112 ILE A CA 1
ATOM 864 C C . ILE A 1 112 ? 20.990 -15.795 -6.276 1.00 82.06 112 ILE A C 1
ATOM 866 O O . ILE A 1 112 ? 21.752 -16.641 -6.732 1.00 82.06 112 ILE A O 1
ATOM 870 N N . LEU A 1 113 ? 19.994 -15.273 -6.996 1.00 79.50 113 LEU A N 1
ATOM 871 C CA . LEU A 1 113 ? 19.673 -15.674 -8.370 1.00 79.50 113 LEU A CA 1
ATOM 872 C C . LEU A 1 113 ? 20.573 -14.993 -9.412 1.00 79.50 113 LEU A C 1
ATOM 874 O O . LEU A 1 113 ? 20.565 -15.375 -10.582 1.00 79.50 113 LEU A O 1
ATOM 878 N N . SER A 1 114 ? 21.369 -13.998 -9.008 1.00 71.38 114 SER A N 1
ATOM 879 C CA . SER A 1 114 ? 22.254 -13.250 -9.902 1.00 71.38 114 SER A CA 1
ATOM 880 C C . SER A 1 114 ? 23.183 -14.116 -10.773 1.00 71.38 114 SER A C 1
ATOM 882 O O . SER A 1 114 ? 23.331 -13.763 -11.954 1.00 71.38 114 SER A O 1
ATOM 884 N N . PRO A 1 115 ? 23.740 -15.250 -10.285 1.00 76.69 115 PRO A N 1
ATOM 885 C CA . PRO A 1 115 ? 24.610 -16.121 -11.072 1.00 76.69 115 PRO A CA 1
ATOM 886 C C . PRO A 1 115 ? 23.869 -16.923 -12.147 1.00 76.69 115 PRO A C 1
ATOM 888 O O . PRO A 1 115 ? 24.506 -17.406 -13.075 1.00 76.69 115 PRO A O 1
ATOM 891 N N . LEU A 1 116 ? 22.537 -17.042 -12.066 1.00 74.06 116 LEU A N 1
ATOM 892 C CA . LEU A 1 116 ? 21.724 -17.828 -13.005 1.00 74.06 116 LEU A CA 1
ATOM 893 C C . LEU A 1 116 ? 21.540 -17.154 -14.375 1.00 74.06 116 LEU A C 1
ATOM 895 O O . LEU A 1 116 ? 20.854 -17.708 -15.226 1.00 74.06 116 LEU A O 1
ATOM 899 N N . GLN A 1 117 ? 22.118 -15.961 -14.587 1.00 69.19 117 GLN A N 1
ATOM 900 C CA . GLN A 1 117 ? 22.116 -15.225 -15.867 1.00 69.19 117 GLN A CA 1
ATOM 901 C C . GLN A 1 117 ? 20.728 -15.110 -16.520 1.00 69.19 117 GLN A C 1
ATOM 903 O O . GLN A 1 117 ? 20.604 -15.061 -17.742 1.00 69.19 117 GLN A O 1
ATOM 908 N N . LEU A 1 118 ? 19.675 -15.052 -15.698 1.00 67.56 118 LEU A N 1
ATOM 909 C CA . LEU A 1 118 ? 18.309 -14.894 -16.182 1.00 67.56 118 LEU A CA 1
ATOM 910 C C . LEU A 1 118 ? 18.209 -13.641 -17.070 1.00 67.56 118 LEU A C 1
ATOM 912 O O . LEU A 1 118 ? 18.868 -12.641 -16.758 1.00 67.56 118 LEU A O 1
ATOM 916 N N . PRO A 1 119 ? 17.380 -13.665 -18.132 1.00 64.00 119 PRO A N 1
ATOM 917 C CA . PRO A 1 119 ? 17.151 -12.531 -19.026 1.00 64.00 119 PRO A CA 1
ATOM 918 C C . PRO A 1 119 ? 16.310 -11.452 -18.324 1.00 64.00 119 PRO A C 1
ATOM 920 O O . PRO A 1 119 ? 15.179 -11.158 -18.699 1.00 64.00 119 PRO A O 1
ATOM 923 N N . VAL A 1 120 ? 16.859 -10.884 -17.253 1.00 63.44 120 VAL A N 1
ATOM 924 C CA . VAL A 1 120 ? 16.307 -9.753 -16.515 1.00 63.44 120 VAL A CA 1
ATOM 925 C C . VAL A 1 120 ? 17.082 -8.514 -16.963 1.00 63.44 120 VAL A C 1
ATOM 927 O O . VAL A 1 120 ? 18.318 -8.552 -16.947 1.00 63.44 120 VAL A O 1
ATOM 930 N N . PRO A 1 121 ? 16.406 -7.425 -17.373 1.00 64.00 121 PRO A N 1
ATOM 931 C CA . PRO A 1 121 ? 17.078 -6.185 -17.744 1.00 64.00 121 PRO A CA 1
ATOM 932 C C . PRO A 1 121 ? 18.050 -5.734 -16.647 1.00 64.00 121 PRO A C 1
ATOM 934 O O . PRO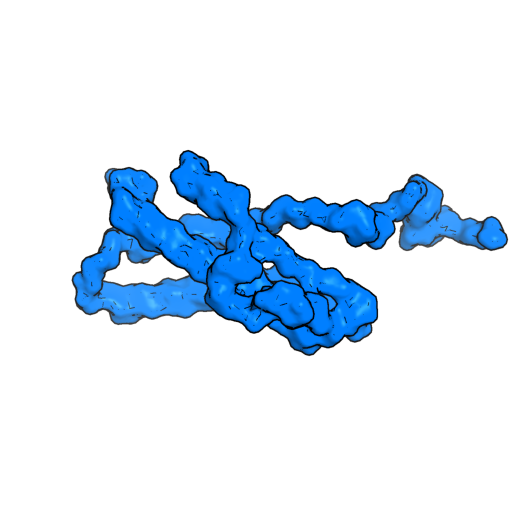 A 1 121 ? 17.688 -5.705 -15.470 1.00 64.00 121 PRO A O 1
ATOM 937 N N . ARG A 1 122 ? 19.294 -5.395 -17.021 1.00 59.72 122 ARG A N 1
ATOM 938 C CA . ARG A 1 122 ? 20.360 -5.026 -16.063 1.00 59.72 122 ARG A CA 1
ATOM 939 C C . ARG A 1 122 ? 19.958 -3.835 -15.188 1.00 59.72 122 ARG A C 1
ATOM 941 O O . ARG A 1 122 ? 20.196 -3.847 -13.989 1.00 59.72 122 ARG A O 1
ATOM 948 N N . THR A 1 123 ? 19.228 -2.892 -15.773 1.00 57.78 123 THR A N 1
ATOM 949 C CA . THR A 1 123 ? 18.618 -1.734 -15.105 1.00 57.78 123 THR A CA 1
ATOM 950 C C . THR A 1 123 ? 17.712 -2.117 -13.932 1.00 57.78 123 THR A C 1
ATOM 952 O O . THR A 1 123 ? 17.741 -1.458 -12.905 1.00 57.78 123 THR A O 1
ATOM 955 N N . LEU A 1 124 ? 16.962 -3.224 -14.008 1.00 57.12 124 LEU A N 1
ATOM 956 C CA . LEU A 1 124 ? 16.143 -3.695 -12.883 1.00 57.12 124 LEU A CA 1
ATOM 957 C C . LEU A 1 124 ? 16.956 -4.345 -11.761 1.00 57.12 124 LEU A C 1
ATOM 959 O O . LEU A 1 124 ? 16.512 -4.367 -10.614 1.00 57.12 124 LEU A O 1
ATOM 963 N N . ARG A 1 125 ? 18.114 -4.919 -12.100 1.00 57.53 125 ARG A N 1
ATOM 964 C CA . ARG A 1 125 ? 19.025 -5.536 -11.131 1.00 57.53 125 ARG A CA 1
ATOM 965 C C . ARG A 1 125 ? 19.778 -4.464 -10.334 1.00 57.53 125 ARG A C 1
ATOM 967 O O . ARG A 1 125 ? 20.005 -4.670 -9.144 1.00 57.53 125 ARG A O 1
ATOM 974 N N . ASP A 1 126 ? 20.093 -3.337 -10.973 1.00 53.94 126 ASP A N 1
ATOM 975 C CA . ASP A 1 126 ? 20.920 -2.270 -10.404 1.00 53.94 126 ASP A CA 1
ATOM 976 C C . ASP A 1 126 ? 20.086 -1.129 -9.762 1.00 53.94 126 ASP A C 1
ATOM 978 O O . ASP A 1 126 ? 20.485 -0.606 -8.721 1.00 53.94 126 ASP A O 1
ATOM 982 N N . ASP A 1 127 ? 18.881 -0.816 -10.275 1.00 54.16 127 ASP A N 1
ATOM 983 C CA . ASP A 1 127 ? 18.017 0.295 -9.807 1.00 54.16 127 ASP A CA 1
ATOM 984 C C . ASP A 1 127 ? 16.815 -0.146 -8.941 1.00 54.16 127 ASP A C 1
ATOM 986 O O . ASP A 1 127 ? 15.771 0.515 -8.885 1.00 54.16 127 ASP A O 1
ATOM 990 N N . PHE A 1 128 ? 16.934 -1.258 -8.210 1.00 52.31 128 PHE A N 1
ATOM 991 C CA . PHE A 1 128 ? 15.877 -1.736 -7.299 1.00 52.31 128 PHE A CA 1
ATOM 992 C C . PHE A 1 128 ? 15.520 -0.708 -6.192 1.00 52.31 128 PHE A C 1
ATOM 994 O O . PHE A 1 128 ? 14.460 -0.774 -5.570 1.00 52.31 128 PHE A O 1
ATOM 1001 N N . SER A 1 129 ? 16.385 0.288 -5.972 1.00 48.38 129 SER A N 1
ATOM 1002 C CA . SER A 1 129 ? 16.231 1.391 -5.014 1.00 48.38 129 SER A CA 1
ATOM 1003 C C . SER A 1 129 ? 15.226 2.478 -5.440 1.00 48.38 129 SER A C 1
ATOM 1005 O O . SER A 1 129 ? 14.630 3.131 -4.575 1.00 48.38 129 SER A O 1
ATOM 1007 N N . ALA A 1 130 ? 14.988 2.675 -6.742 1.00 48.38 130 ALA A N 1
ATOM 1008 C CA . ALA A 1 130 ? 14.175 3.789 -7.246 1.00 48.38 130 ALA A CA 1
ATOM 1009 C C . ALA A 1 130 ? 12.664 3.555 -7.054 1.00 48.38 130 ALA A C 1
ATOM 1011 O O . ALA A 1 130 ? 11.948 4.438 -6.580 1.00 48.38 130 ALA A O 1
ATOM 1012 N N . VAL A 1 131 ? 12.187 2.333 -7.327 1.00 50.62 131 VAL A N 1
ATOM 1013 C CA . VAL A 1 131 ? 10.796 1.898 -7.054 1.00 50.62 131 VAL A CA 1
ATOM 1014 C C . VAL A 1 131 ? 10.494 1.941 -5.549 1.00 50.62 131 VAL A C 1
ATOM 1016 O O . VAL A 1 131 ? 9.386 2.264 -5.112 1.00 50.62 131 VAL A O 1
ATOM 1019 N N . PHE A 1 132 ? 11.517 1.649 -4.746 1.00 51.44 132 PHE A N 1
ATOM 1020 C CA . PHE A 1 132 ? 11.438 1.536 -3.298 1.00 51.44 132 PHE A CA 1
ATOM 1021 C C . PHE A 1 132 ? 11.333 2.892 -2.582 1.00 51.44 132 PHE A C 1
ATOM 1023 O O . PHE A 1 132 ? 10.520 3.057 -1.673 1.00 51.44 132 PHE A O 1
ATOM 1030 N N . THR A 1 133 ? 12.087 3.893 -3.044 1.00 48.44 133 THR A N 1
ATOM 1031 C CA . THR A 1 133 ? 12.043 5.264 -2.500 1.00 48.44 133 THR A CA 1
ATOM 1032 C C . THR A 1 133 ? 10.672 5.913 -2.718 1.00 48.44 133 THR A C 1
ATOM 1034 O O . THR A 1 133 ? 10.169 6.628 -1.855 1.00 48.44 133 THR A O 1
ATOM 1037 N N . PHE A 1 134 ? 10.018 5.607 -3.838 1.00 47.81 134 PHE A N 1
ATOM 1038 C CA . PHE A 1 134 ? 8.719 6.179 -4.184 1.00 47.81 134 PHE A CA 1
ATOM 1039 C C . PHE A 1 134 ? 7.583 5.669 -3.279 1.00 47.81 134 PHE A C 1
ATOM 1041 O O . PHE A 1 134 ? 6.753 6.451 -2.818 1.00 47.81 134 PHE A O 1
ATOM 1048 N N . SER A 1 135 ? 7.603 4.376 -2.937 1.00 50.59 135 SER A N 1
ATOM 1049 C CA . SER A 1 135 ? 6.580 3.755 -2.080 1.00 50.59 135 SER A CA 1
ATOM 1050 C C . SER A 1 135 ? 6.746 4.068 -0.583 1.00 50.59 135 SER A C 1
ATOM 1052 O O . SER A 1 135 ? 5.862 3.754 0.210 1.00 50.59 135 SER A O 1
ATOM 1054 N N . LEU A 1 136 ? 7.885 4.648 -0.185 1.00 48.00 136 LEU A N 1
ATOM 1055 C CA . LEU A 1 136 ? 8.168 5.099 1.183 1.00 48.00 136 LEU A CA 1
ATOM 1056 C C . LEU A 1 136 ? 7.821 6.577 1.415 1.00 48.00 136 LEU A C 1
ATOM 1058 O O . LEU A 1 136 ? 7.544 6.963 2.548 1.00 48.00 136 LEU A O 1
ATOM 1062 N N . VAL A 1 137 ? 7.877 7.408 0.370 1.00 44.78 137 VAL A N 1
ATOM 1063 C CA . VAL A 1 137 ? 7.831 8.874 0.505 1.00 44.78 137 VAL A CA 1
ATOM 1064 C C . VAL A 1 137 ? 6.437 9.452 0.291 1.00 44.78 137 VAL A C 1
ATOM 1066 O O . VAL A 1 137 ? 6.136 10.504 0.853 1.00 44.78 137 VAL A O 1
ATOM 1069 N N . TRP A 1 138 ? 5.575 8.800 -0.490 1.00 46.56 138 TRP A N 1
ATOM 1070 C CA . TRP A 1 138 ? 4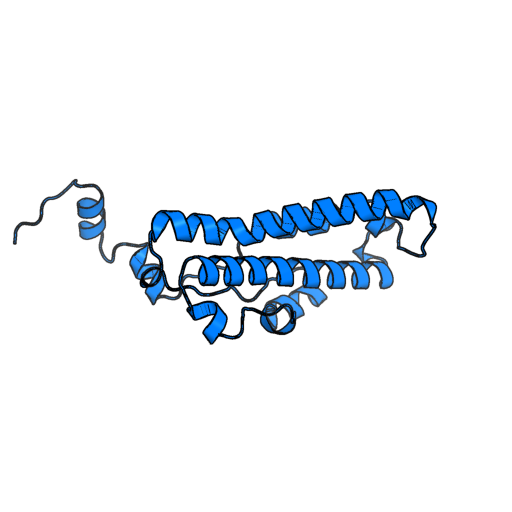.271 9.368 -0.812 1.00 46.56 138 TRP A CA 1
ATOM 1071 C C . TRP A 1 138 ? 3.160 8.752 0.044 1.00 46.56 138 TRP A C 1
ATOM 1073 O O . TRP A 1 138 ? 2.670 7.669 -0.283 1.00 46.56 138 TRP A O 1
ATOM 1083 N N . PRO A 1 139 ? 2.680 9.436 1.101 1.00 4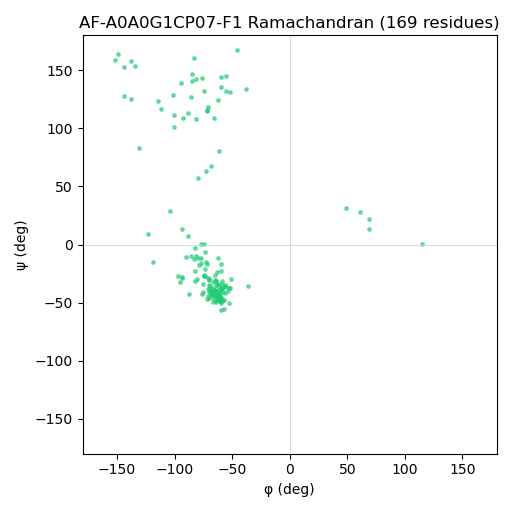5.72 139 PRO A N 1
ATOM 1084 C CA . PRO A 1 139 ? 1.304 9.222 1.491 1.00 45.72 139 PRO A CA 1
ATOM 1085 C C . PRO A 1 139 ? 0.497 9.681 0.277 1.00 45.72 139 PRO A C 1
ATOM 1087 O O . PRO A 1 139 ? 0.675 10.810 -0.186 1.00 45.72 139 PRO A O 1
ATOM 1090 N N . GLY A 1 140 ? -0.365 8.825 -0.276 1.00 45.69 140 GLY A N 1
ATOM 1091 C CA . GLY A 1 140 ? -1.367 9.268 -1.246 1.00 45.69 140 GLY A CA 1
ATOM 1092 C C . GLY A 1 140 ? -2.060 10.552 -0.764 1.00 45.69 140 GLY A C 1
ATOM 1093 O O . GLY A 1 140 ? -1.942 10.907 0.415 1.00 45.69 140 GLY A O 1
ATOM 1094 N N . PRO A 1 141 ? -2.819 11.261 -1.614 1.00 41.66 141 PRO A N 1
ATOM 1095 C CA . PRO A 1 141 ? -3.736 12.283 -1.136 1.00 41.66 141 PRO A CA 1
ATOM 1096 C C . PRO A 1 141 ? -4.782 11.615 -0.230 1.00 41.66 141 PRO A C 1
ATOM 1098 O O . PRO A 1 141 ? -5.909 11.337 -0.625 1.00 41.66 141 PRO A O 1
ATOM 1101 N N . ASN A 1 142 ? -4.399 11.375 1.022 1.00 47.69 142 ASN A N 1
ATOM 1102 C CA . ASN A 1 142 ? -5.236 11.129 2.168 1.00 47.69 142 ASN A CA 1
ATOM 1103 C C . ASN A 1 142 ? -5.918 12.462 2.427 1.00 47.69 142 ASN A C 1
ATOM 1105 O O . ASN A 1 142 ? -5.615 13.157 3.392 1.00 47.69 142 ASN A O 1
ATOM 1109 N N . LEU A 1 143 ? -6.792 12.873 1.511 1.00 39.47 143 LEU A N 1
ATOM 1110 C CA . LEU A 1 143 ? -7.853 13.776 1.873 1.00 39.47 143 LEU A CA 1
ATOM 1111 C C . LEU A 1 143 ? -8.712 12.942 2.815 1.00 39.47 143 LEU A C 1
ATOM 1113 O O . LEU A 1 143 ? -9.337 11.978 2.365 1.00 39.47 143 LEU A O 1
ATOM 1117 N N . PRO A 1 144 ? -8.704 13.250 4.124 1.00 43.47 144 PRO A N 1
ATOM 1118 C CA . PRO A 1 144 ? -9.675 12.648 5.006 1.00 43.47 144 PRO A CA 1
ATOM 1119 C C . PRO A 1 144 ? -11.034 12.982 4.383 1.00 43.47 144 PRO A C 1
ATOM 1121 O O . PRO A 1 144 ? -11.247 14.141 3.993 1.00 43.47 144 PRO A O 1
ATOM 1124 N N . ASP A 1 145 ? -11.925 11.993 4.253 1.00 46.34 145 ASP A N 1
ATOM 1125 C CA . ASP A 1 145 ? -13.353 12.260 4.051 1.00 46.34 145 ASP A CA 1
ATOM 1126 C C . ASP A 1 145 ? -13.713 13.478 4.928 1.00 46.34 145 ASP A C 1
ATOM 1128 O O . ASP A 1 145 ? -13.270 13.537 6.082 1.00 46.34 145 ASP A O 1
ATOM 1132 N N . PRO A 1 146 ? -14.445 14.487 4.420 1.00 45.28 146 PRO A N 1
ATOM 1133 C CA . PRO A 1 146 ? -14.956 15.592 5.231 1.00 45.28 146 PRO A CA 1
ATOM 1134 C C . PRO A 1 146 ? -15.389 15.191 6.658 1.00 45.28 146 PRO A C 1
ATOM 1136 O O . PRO A 1 146 ? -15.142 15.937 7.609 1.00 45.28 146 PRO A O 1
ATOM 1139 N N . LYS A 1 147 ? -15.952 13.985 6.829 1.00 48.31 147 LYS A N 1
ATOM 1140 C CA . LYS A 1 147 ? -16.287 13.380 8.125 1.00 48.31 147 LYS A CA 1
ATOM 1141 C C . LYS A 1 147 ? -15.070 13.084 9.011 1.00 48.31 147 LYS A C 1
ATOM 1143 O O . LYS A 1 147 ? -15.071 13.512 10.165 1.00 48.31 147 LYS A O 1
ATOM 1148 N N . SER A 1 148 ? -14.018 12.433 8.513 1.00 46.78 148 SER A N 1
ATOM 1149 C CA . SER A 1 148 ? -12.797 12.165 9.294 1.00 46.78 148 SER A CA 1
ATOM 1150 C C . SER A 1 148 ? -11.945 13.422 9.500 1.00 46.78 148 SER A C 1
ATOM 1152 O O . SER A 1 148 ? -11.310 13.581 10.540 1.00 46.78 148 SER A O 1
ATOM 1154 N N . ARG A 1 149 ? -12.023 14.405 8.594 1.00 45.72 149 ARG A N 1
ATOM 1155 C CA . ARG A 1 149 ? -11.384 15.726 8.752 1.00 45.72 149 ARG A CA 1
ATOM 1156 C C . ARG A 1 149 ? -11.879 16.460 10.002 1.00 45.72 149 ARG A C 1
ATOM 1158 O O . ARG A 1 149 ? -11.100 17.134 10.673 1.00 45.72 149 ARG A O 1
ATOM 1165 N N . SER A 1 150 ? -13.152 16.272 10.350 1.00 49.69 150 SER A N 1
ATOM 1166 C CA . SER A 1 150 ? -13.767 16.858 11.546 1.00 49.69 150 SER A CA 1
ATOM 1167 C C . SER A 1 150 ? -13.332 16.218 12.873 1.00 49.69 150 SER A C 1
ATOM 1169 O O . SER A 1 150 ? -13.556 16.815 13.925 1.00 49.69 150 SER A O 1
ATOM 1171 N N . GLN A 1 151 ? -12.700 15.034 12.841 1.00 52.28 151 GLN A N 1
ATOM 1172 C CA . GLN A 1 151 ? -12.101 14.403 14.026 1.00 52.28 151 GLN A CA 1
ATOM 1173 C C . GLN A 1 151 ? -10.705 14.956 14.340 1.00 52.28 151 GLN A C 1
ATOM 1175 O O . GLN A 1 151 ? -10.327 15.022 15.507 1.00 52.28 151 GLN A O 1
ATOM 1180 N N . PHE A 1 152 ? -9.946 15.368 13.320 1.00 45.25 152 PHE A N 1
ATOM 1181 C CA . PHE A 1 152 ? -8.589 15.903 13.493 1.00 45.25 152 PHE A CA 1
ATOM 1182 C C . PHE A 1 152 ? -8.550 17.426 13.617 1.00 45.25 152 PHE A C 1
ATOM 1184 O O . PHE A 1 152 ? -7.662 17.963 14.278 1.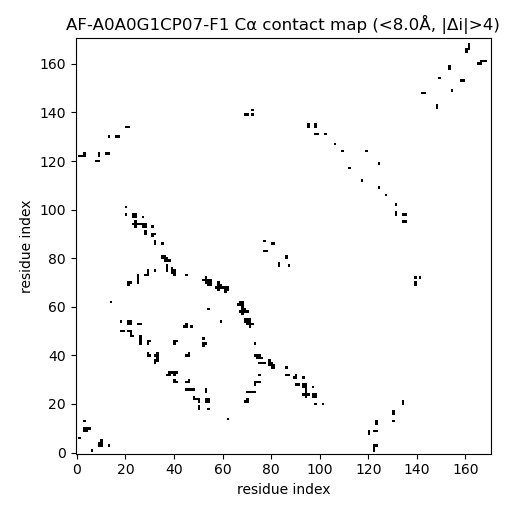00 45.25 152 PHE A O 1
ATOM 1191 N N . PHE A 1 153 ? -9.508 18.131 13.007 1.00 50.66 153 PHE A N 1
ATOM 1192 C CA . PHE A 1 153 ? -9.571 19.586 13.053 1.00 50.66 153 PHE A CA 1
ATOM 1193 C C . PHE A 1 153 ? -10.780 20.051 13.873 1.00 50.66 153 PHE A C 1
ATOM 1195 O O . PHE A 1 153 ? -11.921 19.788 13.482 1.00 50.66 153 PHE A O 1
ATOM 1202 N N . PRO A 1 154 ? -10.561 20.755 15.000 1.00 50.09 154 PRO A N 1
ATOM 1203 C CA . PRO A 1 154 ? -11.651 21.271 15.811 1.00 50.09 154 PRO A CA 1
ATOM 1204 C C . PRO A 1 154 ? -12.524 22.219 14.989 1.00 50.09 154 PRO A C 1
ATOM 1206 O O . PRO A 1 154 ? -12.025 23.093 14.277 1.00 50.09 154 PRO A O 1
ATOM 1209 N N . LYS A 1 155 ? -13.843 22.056 15.124 1.00 58.56 155 LYS A N 1
ATOM 1210 C CA . LYS A 1 155 ? -14.865 22.791 14.361 1.00 58.56 155 LYS A CA 1
ATOM 1211 C C . LYS A 1 155 ? -14.833 24.312 14.597 1.00 58.56 155 LYS A C 1
ATOM 1213 O O . LYS A 1 155 ? -15.483 25.045 13.861 1.00 58.56 155 LYS A O 1
ATOM 1218 N N . SER A 1 156 ? -14.097 24.798 15.606 1.00 61.22 156 SER A N 1
ATOM 1219 C CA . SER A 1 156 ? -13.979 26.224 15.935 1.00 61.22 156 SER A CA 1
ATOM 1220 C C . SER A 1 156 ? -12.636 26.593 16.605 1.00 61.22 156 SER A C 1
ATOM 1222 O O . SER A 1 156 ? -11.984 25.746 17.220 1.00 61.22 156 SER A O 1
ATOM 1224 N N . PRO A 1 157 ? -12.205 27.870 16.564 1.00 59.19 157 PRO A N 1
ATOM 1225 C CA . PRO A 1 157 ? -11.031 28.346 17.311 1.00 59.19 157 PRO A CA 1
ATOM 1226 C C . PRO A 1 157 ? -11.133 28.106 18.828 1.00 59.19 157 PRO A C 1
ATOM 1228 O O . PRO A 1 157 ? -10.152 27.745 19.472 1.00 59.19 157 PRO A O 1
ATOM 1231 N N . THR A 1 158 ? -12.335 28.231 19.394 1.00 58.12 158 THR A N 1
ATOM 1232 C CA . THR A 1 158 ? -12.617 28.040 20.826 1.00 58.12 158 THR A CA 1
ATOM 1233 C C . THR A 1 158 ? -12.502 26.584 21.275 1.00 58.12 158 THR A C 1
ATOM 1235 O O . THR A 1 158 ? -12.022 26.319 22.375 1.00 58.12 158 THR A O 1
ATOM 1238 N N . SER A 1 159 ? -12.869 25.622 20.423 1.00 57.56 159 SER A N 1
ATOM 1239 C CA . SER A 1 159 ? -12.685 24.191 20.717 1.00 57.56 159 SER A CA 1
ATOM 1240 C C . SER A 1 159 ? -11.210 23.774 20.679 1.00 57.56 159 SER A C 1
ATOM 1242 O O . SER A 1 159 ? -10.797 22.915 21.454 1.00 57.56 159 SER A O 1
ATOM 1244 N N . ARG A 1 160 ? -10.393 24.463 19.872 1.00 51.38 160 ARG A N 1
ATOM 1245 C CA . ARG A 1 160 ? -8.932 24.300 19.822 1.00 51.38 160 ARG A CA 1
ATOM 1246 C C . ARG A 1 160 ? -8.277 24.658 21.161 1.00 51.38 160 ARG A C 1
ATOM 1248 O O . ARG A 1 160 ? -7.479 23.891 21.683 1.00 51.38 160 ARG A O 1
ATOM 1255 N N . LEU A 1 161 ? -8.671 25.781 21.758 1.00 55.84 161 LEU A N 1
ATOM 1256 C CA . LEU A 1 161 ? -8.136 26.236 23.046 1.00 55.84 161 LEU A CA 1
ATOM 1257 C C . LEU A 1 161 ? -8.594 25.351 24.222 1.00 55.84 161 LEU A C 1
ATOM 1259 O O . LEU A 1 161 ? -7.827 25.137 25.157 1.00 55.84 161 LEU A O 1
ATOM 1263 N N . ARG A 1 162 ? -9.791 24.752 24.145 1.00 59.41 162 ARG A N 1
ATOM 1264 C CA . ARG A 1 162 ? -10.255 23.745 25.121 1.00 59.41 162 ARG A CA 1
ATOM 1265 C C . ARG A 1 162 ? -9.454 22.444 25.063 1.00 59.41 162 ARG A C 1
ATOM 1267 O O . ARG A 1 162 ? -9.147 21.881 26.106 1.00 59.41 162 ARG A O 1
ATOM 1274 N N . GLN A 1 163 ? -9.083 21.980 23.870 1.00 53.47 163 GLN A N 1
ATOM 1275 C CA . GLN A 1 163 ? -8.284 20.760 23.698 1.00 53.47 163 GLN A CA 1
ATOM 1276 C C . GLN A 1 163 ? -6.878 20.880 24.310 1.00 53.47 163 GLN A C 1
ATOM 1278 O O . GLN A 1 163 ? -6.340 19.894 24.804 1.00 53.47 163 GLN A O 1
ATOM 1283 N N . PHE A 1 164 ? -6.309 22.089 24.321 1.00 58.31 164 PHE A N 1
ATOM 1284 C CA . PHE A 1 164 ? -5.043 22.398 24.995 1.00 58.31 164 PHE A CA 1
ATOM 1285 C C . PHE A 1 164 ? -5.215 22.803 26.470 1.00 58.31 164 PHE A C 1
ATOM 1287 O O . PHE A 1 164 ? -4.250 23.223 27.100 1.00 58.31 164 PHE A O 1
ATOM 1294 N N . GLY A 1 165 ? -6.428 22.699 27.029 1.00 53.41 165 GLY A N 1
ATOM 1295 C CA . GLY A 1 165 ? -6.705 23.034 28.429 1.00 53.41 165 GLY A CA 1
ATOM 1296 C C . GLY A 1 165 ? -6.603 24.527 28.762 1.00 53.41 165 GLY A C 1
ATOM 1297 O O . GLY A 1 165 ? -6.582 24.885 29.933 1.00 53.41 165 GLY A O 1
ATOM 1298 N N . LEU A 1 166 ? -6.556 25.404 27.755 1.00 63.03 166 LEU A N 1
ATOM 1299 C CA . LEU A 1 166 ? -6.386 26.851 27.933 1.00 63.03 166 LEU A CA 1
ATOM 1300 C C . LEU A 1 166 ? -7.691 27.563 28.328 1.00 63.03 166 LEU A C 1
ATOM 1302 O O . LEU A 1 166 ? -7.659 28.731 28.704 1.00 63.03 166 LEU A O 1
ATOM 1306 N N . ILE A 1 167 ? -8.843 26.885 28.236 1.00 61.56 167 ILE A N 1
ATOM 1307 C CA . ILE A 1 167 ? -10.160 27.426 28.609 1.00 61.56 167 ILE A CA 1
ATOM 1308 C C . ILE A 1 167 ? -11.012 26.309 29.233 1.00 61.56 167 ILE A C 1
ATOM 1310 O O . ILE A 1 167 ? -11.185 25.260 28.610 1.00 61.56 167 ILE A O 1
ATOM 1314 N N . GLN A 1 168 ? -11.578 26.529 30.425 1.00 53.50 168 GLN A N 1
ATOM 1315 C CA . GLN A 1 168 ? -12.587 25.640 31.025 1.00 53.50 168 GLN A CA 1
ATOM 1316 C C . GLN A 1 168 ? -14.000 25.974 30.510 1.00 53.50 168 GLN A C 1
ATOM 1318 O O . GLN A 1 168 ? -14.300 27.129 30.208 1.00 53.50 168 GLN A O 1
ATOM 1323 N N . SER A 1 169 ? -14.869 24.962 30.368 1.00 54.44 169 SER A N 1
ATOM 1324 C CA . SER A 1 169 ? -16.272 25.175 29.973 1.00 54.44 169 SER A CA 1
ATOM 1325 C C . SER A 1 169 ? -17.032 25.824 31.122 1.00 54.44 169 SER A C 1
ATOM 1327 O O . SER A 1 169 ? -17.158 25.217 32.180 1.00 54.44 169 SER A O 1
ATOM 1329 N N . PHE A 1 170 ? -17.565 27.024 30.906 1.00 53.78 170 PHE A N 1
ATOM 1330 C CA . PHE A 1 170 ? -18.707 27.488 31.682 1.00 53.78 170 PHE A CA 1
ATOM 1331 C C . PHE A 1 170 ? -19.971 27.020 30.962 1.00 53.78 170 PHE A C 1
ATOM 1333 O O . PHE A 1 170 ? -20.242 27.481 29.851 1.00 53.78 170 PHE A O 1
ATOM 1340 N N . TYR A 1 171 ? -20.671 26.111 31.647 1.00 42.16 171 TYR A N 1
ATOM 1341 C CA . TYR A 1 171 ? -21.899 25.397 31.280 1.00 42.16 171 TYR A CA 1
ATOM 1342 C C . TYR A 1 171 ? -21.780 24.383 30.134 1.00 42.16 171 TYR A C 1
ATOM 1344 O O . TYR A 1 171 ? -20.924 24.552 29.229 1.00 42.16 171 TYR A O 1
#

pLDDT: mean 73.93, std 16.78, range [39.47, 95.69]

Solvent-accessible surface area (backbone atoms only — not comparable to full-atom values): 9782 Å² total; per-residue (Å²): 131,84,52,52,83,79,36,75,68,46,36,52,53,49,53,52,52,50,48,52,47,46,23,49,19,45,25,32,28,21,47,42,36,39,74,52,51,17,59,50,20,54,77,70,58,34,70,46,86,56,46,80,66,26,51,25,72,66,25,52,54,33,30,75,76,72,75,46,64,44,56,46,80,74,62,76,51,60,86,49,32,84,48,44,73,61,50,50,54,50,24,67,43,30,18,50,50,46,42,54,49,50,52,53,53,50,51,52,50,50,62,72,51,54,82,69,67,63,100,61,59,66,54,63,75,74,47,61,62,61,69,51,54,55,69,69,69,59,77,62,91,76,67,56,55,76,72,58,40,55,76,78,42,64,94,41,78,68,53,48,38,39,75,71,65,75,48,82,82,83,125

Sequence (171 aa):
MENILNSPVSFLFYVAALIVAITIHEFSHAWSADHLGDPTPRLQGRLTLNPLAHLDPLGTILLFLVHFGWGKPVQFDPFNLRNPRRDAALISLAGPAANLLLATVCSIALRILSPLQLPVPRTLRDDFSAVFTFSLVWPGPNLPDPKSRSQFFPKSPTSRLRQFGLIQSFY

InterPro domains:
  IPR044537 Putative zinc metalloprotease Rip2-like [cd06158] (11-137)
  IPR052348 Zinc-dependent_metallopeptidase_M50B [PTHR35864] (4-127)